Protein AF-A0A1Q6EZM8-F1 (afdb_monomer)

Foldseek 3Di:
DPDDDDLPHQLQPQPQHAQCNVVVLLVLLVCLQPADADKFWPAKDFDWDDGVPGIYTQKIWTWIDGVPHTDTDIGHNPDPDWDWDWADDPFFIKIFGNSNQTQWIWGQGPVGDIDIDGHHDPPGSCCVVVVQVVVCVVVVHPADPSCGPVSVVSSVVNSVNNVVHD

Mean predicted aligned error: 4.69 Å

Sequence (166 aa):
MADGESPSGYLLDPLQGGCLYDMGCYAVGWFEDLLAGACEVSSREVRWRDVSGGRVDWADEIHMSVDGIPIHMVCDGEATYESRLTIACERGSLEIERLHRPELAHVKYSDGRVLEIDAPFEVDDFYGEASHATQLIQAGKLESPIMCLAATQRCAHIIDAIRLKL

Secondary structure (DSSP, 8-state):
--S---TT-GGG-TTT-SHHHHTHHHHHHHHHHH--S-EEEEEEEEEEEEETTEEEEEEEEEEEEETTEEEEEEEETT--SPPEEEEEETTEEEEEESTTS--EEEEEETTS-EEEEE---SS-TTHHHHHHHHHHHHTT-SS-SSS-HHHHHHHHHHHHHHHH--

Solvent-accessible surface area (backbone atoms only — not comparable to full-atom values): 9640 Å² total; per-residue (Å²): 140,84,77,88,71,55,101,78,33,67,57,56,31,50,89,75,25,13,23,58,62,69,56,31,44,45,58,41,48,53,48,56,79,75,48,71,75,60,78,47,70,77,48,45,48,73,44,72,39,84,40,86,90,43,49,21,45,38,23,41,43,37,36,31,26,42,66,80,46,79,46,80,48,74,27,51,77,79,64,86,69,79,56,63,42,75,47,83,50,100,62,30,38,38,39,33,42,39,56,83,66,58,36,44,33,40,41,38,37,74,87,73,52,71,47,79,46,83,53,69,66,93,82,44,93,56,49,63,60,54,52,51,53,51,52,36,55,75,67,70,48,92,66,44,95,80,72,23,70,69,53,54,51,48,40,52,51,51,54,50,51,50,67,73,45,112

Structure (mmCIF, N/CA/C/O backbone):
data_AF-A0A1Q6EZM8-F1
#
_entry.id   AF-A0A1Q6EZM8-F1
#
loop_
_atom_site.group_PDB
_atom_site.id
_atom_site.type_symbol
_atom_site.label_atom_id
_atom_site.label_alt_id
_atom_site.label_comp_id
_atom_site.label_asym_id
_atom_site.label_entity_id
_atom_site.label_seq_id
_atom_site.pdbx_PDB_ins_code
_atom_site.Cartn_x
_atom_site.Cartn_y
_atom_site.Cartn_z
_atom_site.occupancy
_atom_site.B_iso_or_equiv
_atom_site.auth_seq_id
_atom_site.auth_comp_id
_atom_site.auth_asym_id
_atom_site.auth_atom_id
_atom_site.pdbx_PDB_model_num
ATOM 1 N N . MET A 1 1 ? 20.082 14.452 -3.347 1.00 53.31 1 MET A N 1
ATOM 2 C CA . MET A 1 1 ? 20.984 13.285 -3.253 1.00 53.31 1 MET A CA 1
ATOM 3 C C . MET A 1 1 ? 20.929 12.792 -1.823 1.00 53.31 1 MET A C 1
ATOM 5 O O . MET A 1 1 ? 21.557 13.406 -0.970 1.00 53.31 1 MET A O 1
ATOM 9 N N . ALA A 1 2 ? 20.136 11.755 -1.576 1.00 38.34 2 ALA A N 1
ATOM 10 C CA . ALA A 1 2 ? 20.262 10.919 -0.392 1.00 38.34 2 ALA A CA 1
ATOM 11 C C . ALA A 1 2 ? 20.590 9.505 -0.898 1.00 38.34 2 ALA A C 1
ATOM 13 O O . ALA A 1 2 ? 19.819 8.916 -1.644 1.00 38.34 2 ALA A O 1
ATOM 14 N N . ASP A 1 3 ? 21.813 9.091 -0.580 1.00 40.06 3 ASP A N 1
ATOM 15 C CA . ASP A 1 3 ? 22.318 7.729 -0.415 1.00 40.06 3 ASP A CA 1
ATOM 16 C C . ASP A 1 3 ? 22.305 6.739 -1.594 1.00 40.06 3 ASP A C 1
ATOM 18 O O . ASP A 1 3 ? 21.463 5.863 -1.729 1.00 40.06 3 ASP A O 1
ATOM 22 N N . GLY A 1 4 ? 23.400 6.774 -2.361 1.00 41.41 4 GLY A N 1
ATOM 23 C CA . GLY A 1 4 ? 24.166 5.549 -2.629 1.00 41.41 4 GLY A CA 1
ATOM 24 C C . GLY A 1 4 ? 23.609 4.525 -3.619 1.00 41.41 4 GLY A C 1
ATOM 25 O O . GLY A 1 4 ? 24.257 3.493 -3.801 1.00 41.41 4 GLY A O 1
ATOM 26 N N . GLU A 1 5 ? 22.481 4.767 -4.285 1.00 47.41 5 GLU A N 1
ATOM 27 C CA . GLU A 1 5 ? 22.025 3.832 -5.313 1.00 47.41 5 GLU A CA 1
ATOM 28 C C . GLU A 1 5 ? 22.999 3.786 -6.494 1.00 47.41 5 GLU A C 1
ATOM 30 O O . GLU A 1 5 ? 23.259 4.780 -7.180 1.00 47.41 5 GLU A O 1
ATOM 35 N N . SER A 1 6 ? 23.532 2.586 -6.743 1.00 54.31 6 SER A N 1
ATOM 36 C CA . SER A 1 6 ? 24.210 2.271 -7.996 1.00 54.31 6 SER A CA 1
ATOM 37 C C . SER A 1 6 ? 23.304 2.684 -9.165 1.00 54.31 6 SER A C 1
ATOM 39 O O . SER A 1 6 ? 22.100 2.437 -9.099 1.00 54.31 6 SER A O 1
ATOM 41 N N . PRO A 1 7 ? 23.840 3.208 -10.283 1.00 53.16 7 PRO A N 1
ATOM 42 C CA . PRO A 1 7 ? 23.075 3.455 -11.514 1.00 53.16 7 PRO A CA 1
ATOM 43 C C . PRO A 1 7 ? 22.396 2.200 -12.117 1.00 53.16 7 PRO A C 1
ATOM 45 O O . PRO A 1 7 ? 21.796 2.282 -13.184 1.00 53.16 7 PRO A O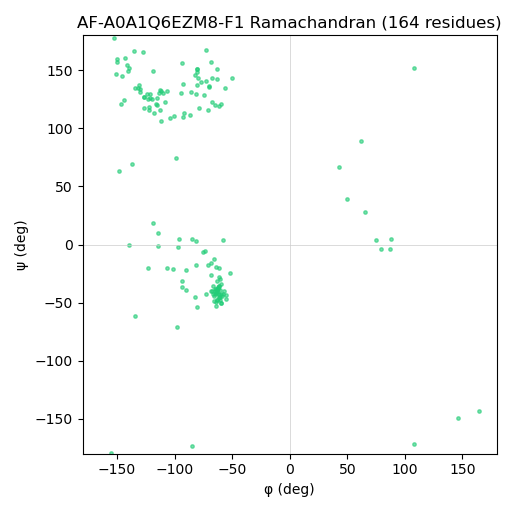 1
ATOM 48 N N . SER A 1 8 ? 22.491 1.050 -11.440 1.00 60.16 8 SER A N 1
ATOM 49 C CA . SER A 1 8 ? 21.843 -0.233 -11.717 1.00 60.16 8 SER A CA 1
ATOM 50 C C . SER A 1 8 ? 20.900 -0.712 -10.590 1.00 60.16 8 SER A C 1
ATOM 52 O O . SER A 1 8 ? 20.671 -1.915 -10.479 1.00 60.16 8 SER A O 1
ATOM 54 N N . GLY A 1 9 ? 20.457 0.168 -9.684 1.00 78.50 9 GLY A N 1
ATOM 55 C CA . GLY A 1 9 ? 19.521 -0.177 -8.605 1.00 78.50 9 GLY A CA 1
ATOM 56 C C . GLY A 1 9 ? 18.162 -0.631 -9.146 1.00 78.50 9 GLY A C 1
ATOM 57 O O . GLY A 1 9 ? 17.761 -0.210 -10.229 1.00 78.50 9 GLY A O 1
ATOM 58 N N . TYR A 1 10 ? 17.454 -1.490 -8.405 1.00 87.88 10 TYR A N 1
ATOM 59 C CA . TYR A 1 10 ? 16.164 -2.046 -8.840 1.00 87.88 10 TYR A CA 1
ATOM 60 C C . TYR A 1 10 ? 15.107 -0.953 -9.079 1.00 87.88 10 TYR A C 1
ATOM 62 O O . TYR A 1 10 ? 14.290 -1.094 -9.984 1.00 87.88 10 TYR A O 1
ATOM 70 N N . LEU A 1 11 ? 15.183 0.175 -8.358 1.00 90.00 11 LEU A N 1
ATOM 71 C CA . LEU A 1 11 ? 14.332 1.348 -8.587 1.00 90.00 11 LEU A CA 1
ATOM 72 C C . LEU A 1 11 ? 14.501 1.957 -9.982 1.00 90.00 11 LEU A C 1
ATOM 74 O O . LEU A 1 11 ? 13.568 2.563 -10.502 1.00 90.00 11 LEU A O 1
ATOM 78 N N . LEU A 1 12 ? 15.679 1.801 -10.590 1.00 91.69 12 LEU A N 1
ATOM 79 C CA . LEU A 1 12 ? 16.025 2.355 -11.900 1.00 91.69 12 LEU A CA 1
ATOM 80 C C . LEU A 1 12 ? 15.839 1.346 -13.041 1.00 91.69 12 LEU A C 1
ATOM 82 O O . LEU A 1 12 ? 16.192 1.651 -14.181 1.00 91.69 12 LEU A O 1
ATOM 86 N N . ASP A 1 13 ? 15.307 0.154 -12.759 1.00 92.00 13 ASP A N 1
ATOM 87 C CA . ASP A 1 13 ? 14.988 -0.835 -13.784 1.00 92.00 13 ASP A CA 1
ATOM 88 C C . ASP A 1 13 ? 13.769 -0.362 -14.605 1.00 92.00 13 ASP A C 1
ATOM 90 O O . ASP A 1 13 ? 12.669 -0.260 -14.060 1.00 92.00 13 ASP A O 1
ATOM 94 N N . PRO A 1 14 ? 13.901 -0.094 -15.917 1.00 91.00 14 PRO A N 1
ATOM 95 C CA . PRO A 1 14 ? 12.787 0.396 -16.731 1.00 91.00 14 PRO A CA 1
ATOM 96 C C . PRO A 1 14 ? 11.639 -0.616 -16.902 1.00 91.00 14 PRO A C 1
ATOM 98 O O . PRO A 1 14 ? 10.575 -0.238 -17.393 1.00 91.00 14 PRO A O 1
ATOM 101 N N . LEU A 1 15 ? 11.828 -1.892 -16.543 1.00 89.56 15 LEU A N 1
ATOM 102 C CA . LEU A 1 15 ? 10.787 -2.919 -16.633 1.00 89.56 15 LEU A CA 1
ATOM 103 C C . LEU A 1 15 ? 9.948 -3.031 -15.356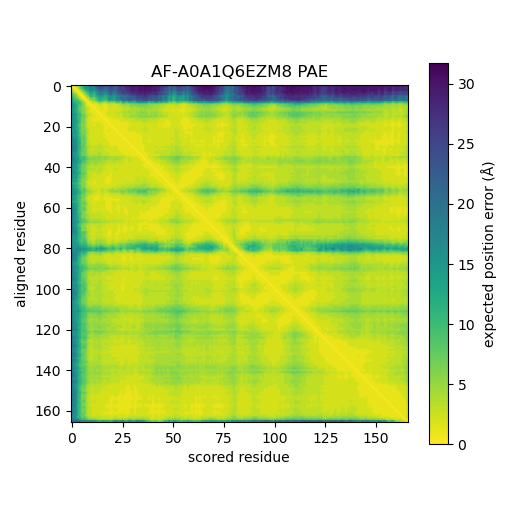 1.00 89.56 15 LEU A C 1
ATOM 105 O O . LEU A 1 15 ? 8.738 -3.229 -15.445 1.00 89.56 15 LEU A O 1
ATOM 109 N N . GLN A 1 16 ? 10.581 -2.920 -14.189 1.00 90.31 16 GLN A N 1
ATOM 110 C CA . GLN A 1 16 ? 9.985 -3.291 -12.895 1.00 90.31 16 GLN A CA 1
ATOM 111 C C . GLN A 1 16 ? 10.316 -2.325 -11.746 1.00 90.31 16 GLN A C 1
ATOM 113 O O . GLN A 1 16 ? 9.879 -2.548 -10.622 1.00 90.31 16 GLN A O 1
ATOM 118 N N . GLY A 1 17 ? 11.088 -1.272 -12.012 1.00 93.38 17 GLY A N 1
ATOM 119 C CA . GLY A 1 17 ? 11.388 -0.209 -11.060 1.00 93.38 17 GLY A CA 1
ATOM 120 C C . GLY A 1 17 ? 10.316 0.881 -11.032 1.00 93.38 17 GLY A C 1
ATOM 121 O O . GLY A 1 17 ? 9.283 0.786 -11.703 1.00 93.38 17 GLY A O 1
ATOM 122 N N . GLY A 1 18 ? 10.604 1.938 -10.277 1.00 95.06 18 GLY A N 1
ATOM 123 C CA . GLY A 1 18 ? 9.715 3.076 -10.060 1.00 95.06 18 GLY A CA 1
ATOM 124 C C . GLY A 1 18 ? 9.098 3.128 -8.661 1.00 95.06 18 GLY A C 1
ATOM 125 O O . GLY A 1 18 ? 8.923 2.109 -7.985 1.00 95.06 18 GLY A O 1
ATOM 126 N N . CYS A 1 19 ? 8.785 4.344 -8.220 1.00 94.88 19 CYS A N 1
ATOM 127 C CA . CYS A 1 19 ? 8.236 4.630 -6.897 1.00 94.88 19 CYS A CA 1
ATOM 128 C C . CYS A 1 19 ? 6.866 3.989 -6.668 1.00 94.88 19 CYS A C 1
ATOM 130 O O . CYS A 1 19 ? 6.561 3.611 -5.540 1.00 94.88 19 CYS A O 1
ATOM 132 N N . LEU A 1 20 ? 6.043 3.822 -7.700 1.00 96.00 20 LEU A N 1
ATOM 133 C CA . LEU A 1 20 ? 4.742 3.177 -7.576 1.00 96.00 20 LEU A CA 1
ATOM 134 C C . LEU A 1 20 ? 4.873 1.705 -7.171 1.00 96.00 20 LEU A C 1
ATOM 136 O O . LEU A 1 20 ? 4.113 1.240 -6.322 1.00 96.00 20 LEU A O 1
ATOM 140 N N . TYR A 1 21 ? 5.828 0.976 -7.753 1.00 95.38 21 TYR A N 1
ATOM 141 C CA . TYR A 1 21 ? 6.056 -0.420 -7.378 1.00 95.38 21 TYR A CA 1
ATOM 142 C C . TYR A 1 21 ? 6.710 -0.544 -6.004 1.00 95.38 21 TYR A C 1
ATOM 144 O O . TYR A 1 21 ? 6.288 -1.384 -5.215 1.00 95.38 21 TYR A O 1
ATOM 152 N N . ASP A 1 22 ? 7.699 0.295 -5.704 1.00 93.50 22 ASP A N 1
ATOM 153 C CA . ASP A 1 22 ? 8.458 0.183 -4.459 1.00 93.50 22 ASP A CA 1
ATOM 154 C C . ASP A 1 22 ? 7.737 0.794 -3.252 1.00 93.50 22 ASP A C 1
ATOM 156 O O . ASP A 1 22 ? 7.494 0.128 -2.251 1.00 93.50 22 ASP A O 1
ATOM 160 N N . MET A 1 23 ? 7.335 2.058 -3.355 1.00 93.81 23 MET A N 1
ATOM 161 C CA . MET A 1 23 ? 6.699 2.795 -2.262 1.00 93.81 23 MET A CA 1
ATOM 162 C C . MET A 1 23 ? 5.177 2.705 -2.330 1.00 93.81 23 MET A C 1
ATOM 164 O O . MET A 1 23 ? 4.494 2.655 -1.305 1.00 93.81 23 MET A O 1
ATOM 168 N N . GLY A 1 24 ? 4.622 2.713 -3.540 1.00 95.50 24 GLY A N 1
ATOM 169 C CA . GLY A 1 24 ? 3.181 2.736 -3.729 1.00 95.50 24 GLY A CA 1
ATOM 170 C C . GLY A 1 24 ? 2.487 1.443 -3.303 1.00 95.50 24 GLY A C 1
ATOM 171 O O . GLY A 1 24 ? 1.331 1.482 -2.874 1.00 95.50 24 GLY A O 1
ATOM 172 N N . CYS A 1 25 ? 3.199 0.313 -3.326 1.00 96.12 25 CYS A N 1
ATOM 173 C CA . CYS A 1 25 ? 2.660 -0.973 -2.894 1.00 96.12 25 CYS A CA 1
ATOM 174 C C . CYS A 1 25 ? 2.196 -0.967 -1.426 1.00 96.12 25 CYS A C 1
ATOM 176 O O . CYS A 1 25 ? 1.169 -1.574 -1.122 1.00 96.12 25 CYS A O 1
ATOM 178 N N . TYR A 1 26 ? 2.867 -0.220 -0.540 1.00 95.56 26 TYR A N 1
ATOM 179 C CA . TYR A 1 26 ? 2.471 -0.111 0.867 1.00 95.56 26 TYR A CA 1
ATOM 180 C C . TYR A 1 26 ? 1.107 0.568 1.025 1.00 95.56 26 TYR A C 1
ATOM 182 O O . TYR A 1 26 ? 0.272 0.108 1.797 1.00 95.56 26 TYR A O 1
ATOM 190 N N . ALA A 1 27 ? 0.848 1.640 0.268 1.00 96.12 27 ALA A N 1
ATOM 191 C CA . ALA A 1 27 ? -0.451 2.313 0.282 1.00 96.12 27 ALA A CA 1
ATOM 192 C C . ALA A 1 27 ? -1.551 1.423 -0.318 1.00 96.12 27 ALA A C 1
ATOM 194 O O . ALA A 1 27 ? -2.651 1.348 0.227 1.00 96.12 27 ALA A O 1
ATOM 195 N N . VAL A 1 28 ? -1.240 0.695 -1.394 1.00 97.25 28 VAL A N 1
ATOM 196 C CA . VAL A 1 28 ? -2.181 -0.252 -2.008 1.00 97.25 28 VAL A CA 1
ATOM 197 C C . VAL A 1 28 ? -2.562 -1.385 -1.053 1.00 97.25 28 VAL A C 1
ATOM 199 O O . VAL A 1 28 ? -3.734 -1.754 -1.029 1.00 97.25 28 VAL A O 1
ATOM 202 N N . GLY A 1 29 ? -1.631 -1.881 -0.231 1.00 96.62 29 GLY A N 1
ATOM 203 C CA . GLY A 1 29 ? -1.931 -2.863 0.818 1.00 96.62 29 GLY A CA 1
ATOM 204 C C . GLY A 1 29 ? -3.031 -2.387 1.773 1.00 96.62 29 GLY A C 1
ATOM 205 O O . GLY A 1 29 ? -3.986 -3.114 2.022 1.00 96.62 29 GLY A O 1
ATOM 206 N N . TRP A 1 30 ? -2.992 -1.119 2.195 1.00 97.00 30 TRP A N 1
ATOM 207 C CA . TRP A 1 30 ? -4.055 -0.536 3.023 1.00 97.00 30 TRP A CA 1
ATOM 208 C C . TRP A 1 30 ? -5.411 -0.473 2.322 1.00 97.00 30 TRP A C 1
ATOM 210 O O . TRP A 1 30 ? -6.444 -0.692 2.952 1.00 97.00 30 TRP A O 1
ATOM 220 N N . PHE A 1 31 ? -5.441 -0.153 1.027 1.00 94.81 31 PHE A N 1
ATOM 221 C CA . PHE A 1 31 ? -6.699 -0.155 0.272 1.00 94.81 31 PHE A CA 1
ATOM 222 C C . PHE A 1 31 ? -7.246 -1.571 0.148 1.00 94.81 31 PHE A C 1
ATOM 224 O O . PHE A 1 31 ? -8.462 -1.763 0.160 1.00 94.81 31 PHE A O 1
ATOM 231 N N . GLU A 1 32 ? -6.345 -2.546 0.019 1.00 95.94 32 GLU A N 1
ATOM 232 C CA . GLU A 1 32 ? -6.703 -3.947 -0.063 1.00 95.94 32 GLU A CA 1
ATOM 233 C C . GLU A 1 32 ? -7.365 -4.427 1.232 1.00 95.94 32 GLU A C 1
ATOM 235 O O . GLU A 1 32 ? -8.511 -4.879 1.181 1.00 95.94 32 GLU A O 1
ATOM 240 N N . ASP A 1 33 ? -6.702 -4.192 2.365 1.00 94.69 33 ASP A N 1
ATOM 241 C CA . ASP A 1 33 ? -7.152 -4.589 3.700 1.00 94.69 33 ASP A CA 1
ATOM 242 C C . ASP A 1 33 ? -8.452 -3.893 4.137 1.00 94.69 33 ASP A C 1
ATOM 244 O O . ASP A 1 33 ? -9.298 -4.489 4.810 1.00 94.69 33 ASP A O 1
ATOM 248 N N . LEU A 1 34 ? -8.621 -2.608 3.799 1.00 95.12 34 LEU A N 1
ATOM 249 C CA . LEU A 1 34 ? -9.719 -1.789 4.326 1.00 95.12 34 LEU A CA 1
ATOM 250 C C . LEU A 1 34 ? -10.960 -1.768 3.435 1.00 95.12 34 LEU A C 1
ATOM 252 O O . LEU A 1 34 ? -12.071 -1.593 3.941 1.00 95.12 34 LEU A O 1
ATOM 256 N N . LEU A 1 35 ? -10.789 -1.872 2.117 1.00 96.00 35 LEU A N 1
ATOM 257 C CA . LEU A 1 35 ? -11.849 -1.591 1.154 1.00 96.00 35 LEU A CA 1
ATOM 258 C C . LEU A 1 35 ? -12.093 -2.804 0.267 1.00 96.00 35 LEU A C 1
ATOM 260 O O . LEU A 1 35 ? -11.196 -3.278 -0.426 1.00 96.00 35 LEU A O 1
ATOM 264 N N . ALA A 1 36 ? -13.340 -3.262 0.209 1.00 93.12 36 ALA A N 1
ATOM 265 C CA . ALA A 1 36 ? -13.776 -4.275 -0.745 1.00 93.12 36 ALA A CA 1
ATOM 266 C C . ALA A 1 36 ? -14.356 -3.619 -2.008 1.00 93.12 36 ALA A C 1
ATOM 268 O O . ALA A 1 36 ? -14.853 -2.500 -1.964 1.00 93.12 36 ALA A O 1
ATOM 269 N N . GLY A 1 37 ? -14.335 -4.339 -3.131 1.00 94.38 37 GLY A N 1
ATOM 270 C CA . GLY A 1 37 ? -15.002 -3.912 -4.363 1.00 94.38 37 GLY A CA 1
ATOM 271 C C . GLY A 1 37 ? -14.061 -3.457 -5.477 1.00 94.38 37 GLY A C 1
ATOM 272 O O . GLY A 1 37 ? -12.843 -3.670 -5.431 1.00 94.38 37 GLY A O 1
ATOM 273 N N . ALA A 1 38 ? -14.672 -2.903 -6.526 1.00 93.50 38 ALA A N 1
ATOM 274 C CA . ALA A 1 38 ? -13.998 -2.549 -7.769 1.00 93.50 38 ALA A CA 1
ATOM 275 C C . ALA A 1 38 ? -13.189 -1.256 -7.625 1.00 93.50 38 ALA A C 1
ATOM 277 O O . ALA A 1 38 ? -13.643 -0.295 -7.009 1.00 93.50 38 ALA A O 1
ATOM 278 N N . CYS A 1 39 ? -12.006 -1.252 -8.232 1.00 96.06 39 CYS A N 1
ATOM 279 C CA . CYS A 1 39 ? -11.094 -0.119 -8.284 1.00 96.06 39 CYS A CA 1
ATOM 280 C C . CYS A 1 39 ? -11.314 0.677 -9.578 1.00 96.06 39 CYS A C 1
ATOM 282 O O . CYS A 1 39 ? -11.288 0.104 -10.669 1.00 96.06 39 CYS A O 1
ATOM 284 N N . GLU A 1 40 ? -11.462 1.995 -9.464 1.00 97.25 40 GLU A N 1
ATOM 285 C CA . GLU A 1 40 ? -11.535 2.922 -10.594 1.00 97.25 40 GLU A CA 1
ATOM 286 C C . GLU A 1 40 ? -10.505 4.042 -10.426 1.00 97.25 40 GLU A C 1
ATOM 288 O O . GLU A 1 40 ? -10.591 4.838 -9.494 1.00 97.25 40 GLU A O 1
ATOM 293 N N . VAL A 1 41 ? -9.544 4.130 -11.349 1.00 98.12 41 VAL A N 1
ATOM 294 C CA . VAL A 1 41 ? -8.524 5.190 -11.356 1.00 98.12 41 VAL A CA 1
ATOM 295 C C . VAL A 1 41 ? -9.016 6.357 -12.207 1.00 98.12 41 VAL A C 1
ATOM 297 O O . VAL A 1 41 ? -9.170 6.236 -13.431 1.00 98.12 41 VAL A O 1
ATOM 300 N N . SER A 1 42 ? -9.273 7.499 -11.570 1.00 97.75 42 SER A N 1
ATOM 301 C CA . SER A 1 42 ? -9.806 8.686 -12.239 1.00 97.75 42 SER A CA 1
ATOM 302 C C . SER A 1 42 ? -8.696 9.480 -12.923 1.00 97.75 42 SER A C 1
ATOM 304 O O . SER A 1 42 ? -8.836 9.802 -14.106 1.00 97.75 42 SER A O 1
ATOM 306 N N . SER A 1 43 ? -7.567 9.698 -12.246 1.00 98.06 43 SER A N 1
ATOM 307 C CA . SER A 1 43 ? -6.383 10.352 -12.809 1.00 98.06 43 SER A CA 1
ATOM 308 C C . SER A 1 43 ? -5.085 9.854 -12.179 1.00 98.06 43 SER A C 1
ATOM 310 O O . SER A 1 43 ? -5.065 9.344 -11.058 1.00 98.06 43 SER A O 1
ATOM 312 N N . ARG A 1 44 ? -3.996 10.023 -12.928 1.00 97.62 44 ARG A N 1
ATOM 313 C CA . ARG A 1 44 ? -2.630 9.783 -12.480 1.00 97.62 44 ARG A CA 1
ATOM 314 C C . ARG A 1 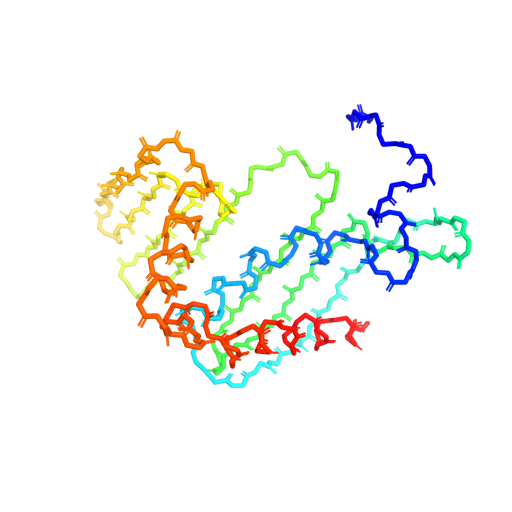44 ? -1.718 10.816 -13.127 1.00 97.62 44 ARG A C 1
ATOM 316 O O . ARG A 1 44 ? -1.685 10.913 -14.348 1.00 97.62 44 ARG A O 1
ATOM 323 N N . GLU A 1 45 ? -0.979 11.560 -12.322 1.00 97.81 45 GLU A N 1
ATOM 324 C CA . GLU A 1 45 ? 0.085 12.449 -12.783 1.00 97.81 45 GLU A CA 1
ATOM 325 C C . GLU A 1 45 ? 1.432 11.826 -12.435 1.00 97.81 45 GLU A C 1
ATOM 327 O O . GLU A 1 45 ? 1.622 11.360 -11.316 1.00 97.81 45 GLU A O 1
ATOM 332 N N . VAL A 1 46 ? 2.360 11.790 -13.397 1.00 97.19 46 VAL A N 1
ATOM 333 C CA . VAL A 1 46 ? 3.635 11.075 -13.241 1.00 97.19 46 VAL A CA 1
ATOM 334 C C . VAL A 1 46 ? 4.809 11.989 -13.543 1.00 97.19 46 VAL A C 1
ATOM 336 O O . VAL A 1 46 ? 4.915 12.546 -14.642 1.00 97.19 46 VAL A O 1
ATOM 339 N N . ARG A 1 47 ? 5.757 12.066 -12.608 1.00 95.88 47 ARG A N 1
ATOM 340 C CA . ARG A 1 47 ? 7.093 12.600 -12.864 1.00 95.88 47 ARG A CA 1
ATOM 341 C C . ARG A 1 47 ? 8.022 11.455 -13.230 1.00 95.88 47 ARG A C 1
ATOM 343 O O . ARG A 1 47 ? 8.402 10.646 -12.390 1.00 95.88 47 ARG A O 1
ATOM 350 N N . TRP A 1 48 ? 8.410 11.411 -14.496 1.00 95.25 48 TRP A N 1
ATOM 351 C CA . TRP A 1 48 ? 9.326 10.401 -15.011 1.00 95.25 48 TRP A CA 1
ATOM 352 C C . TRP A 1 48 ? 10.784 10.761 -14.726 1.00 95.25 48 TRP A C 1
ATOM 354 O O . TRP A 1 48 ? 11.168 11.930 -14.797 1.00 95.25 48 TRP A O 1
ATOM 364 N N . ARG A 1 49 ? 11.606 9.740 -14.485 1.00 93.69 49 ARG A N 1
ATOM 365 C CA . ARG A 1 49 ? 13.067 9.827 -14.490 1.00 93.69 49 ARG A CA 1
ATOM 366 C C . ARG A 1 49 ? 13.620 8.978 -15.628 1.00 93.69 49 ARG A C 1
ATOM 368 O O . ARG A 1 49 ? 13.322 7.787 -15.719 1.00 93.69 49 ARG A O 1
ATOM 375 N N . ASP A 1 50 ? 14.436 9.591 -16.480 1.00 94.19 50 ASP A N 1
ATOM 376 C CA . ASP A 1 50 ? 15.129 8.883 -17.555 1.00 94.19 50 ASP A CA 1
ATOM 377 C C . ASP A 1 50 ? 16.218 7.967 -16.980 1.00 94.19 50 ASP A C 1
ATOM 379 O O . ASP A 1 50 ? 16.998 8.360 -16.106 1.00 94.19 50 ASP A O 1
ATOM 383 N N . VAL A 1 51 ? 16.278 6.741 -17.496 1.00 92.06 51 VAL A N 1
ATOM 384 C CA . VAL A 1 51 ? 17.251 5.711 -17.114 1.00 92.06 51 VAL A CA 1
ATOM 385 C C . VAL A 1 51 ? 17.801 5.026 -18.364 1.00 92.06 51 VAL A C 1
ATOM 387 O O . VAL A 1 51 ? 17.276 5.170 -19.471 1.00 92.06 51 VAL A O 1
ATOM 390 N N . SER A 1 52 ? 18.883 4.260 -18.220 1.00 88.69 52 SER A N 1
ATOM 391 C CA . SER A 1 52 ? 19.394 3.468 -19.341 1.00 88.69 52 SER A CA 1
ATOM 392 C C . SER A 1 52 ? 18.334 2.457 -19.791 1.00 88.69 52 SER A C 1
ATOM 394 O O . SER A 1 52 ? 17.930 1.596 -19.017 1.00 88.69 52 SER A O 1
ATOM 396 N N . GLY A 1 53 ? 17.888 2.554 -21.045 1.00 89.38 53 GLY A N 1
ATOM 397 C CA . GLY A 1 53 ? 16.895 1.640 -21.615 1.00 89.38 53 GLY A CA 1
ATOM 398 C C . GLY A 1 53 ? 15.429 2.033 -21.402 1.00 89.38 53 GLY A C 1
ATOM 399 O O . GLY A 1 53 ? 14.560 1.279 -21.831 1.00 89.38 53 GLY A O 1
ATOM 400 N N . GLY A 1 54 ? 15.126 3.195 -20.808 1.00 93.50 54 GLY A N 1
ATOM 401 C CA . GLY A 1 54 ? 13.744 3.661 -20.685 1.00 93.50 54 GLY A CA 1
ATOM 402 C C . GLY A 1 54 ? 13.545 4.791 -19.679 1.00 93.50 54 GLY A C 1
ATOM 403 O O . GLY A 1 54 ? 14.377 5.684 -19.542 1.00 93.50 54 GLY A O 1
ATOM 404 N N . ARG A 1 55 ? 12.409 4.743 -18.985 1.00 94.50 55 ARG A N 1
ATOM 405 C CA . ARG A 1 55 ? 12.036 5.674 -17.919 1.00 94.50 55 ARG A CA 1
ATOM 406 C C . ARG A 1 55 ? 11.341 4.913 -16.799 1.00 94.50 55 ARG A C 1
ATOM 408 O O . ARG A 1 55 ? 10.644 3.939 -17.077 1.00 94.50 55 ARG A O 1
ATOM 415 N N . VAL A 1 56 ? 11.490 5.399 -15.579 1.00 95.25 56 VAL A N 1
ATOM 416 C CA . VAL A 1 56 ? 10.764 4.920 -14.398 1.00 95.25 56 VAL A CA 1
ATOM 417 C C . VAL A 1 56 ? 9.941 6.060 -13.818 1.00 95.25 56 VAL A C 1
ATOM 419 O O . VAL A 1 56 ? 10.305 7.233 -13.963 1.00 95.25 56 VAL A O 1
ATOM 422 N N . ASP A 1 57 ? 8.809 5.741 -13.206 1.00 95.56 57 ASP A N 1
ATOM 423 C CA . ASP A 1 57 ? 8.064 6.699 -12.401 1.00 95.56 57 ASP A CA 1
ATOM 424 C C . ASP A 1 57 ? 8.874 7.054 -11.145 1.00 95.56 57 ASP A C 1
ATOM 426 O O . ASP A 1 57 ? 9.313 6.191 -10.392 1.00 95.56 57 ASP A O 1
ATOM 430 N N . TRP A 1 58 ? 9.153 8.342 -10.966 1.00 95.44 58 TRP A N 1
ATOM 431 C CA . TRP A 1 58 ? 9.898 8.872 -9.819 1.00 95.44 58 TRP A CA 1
ATOM 432 C C . TRP A 1 58 ? 8.989 9.602 -8.832 1.00 95.44 58 TRP A C 1
ATOM 434 O O . TRP A 1 58 ? 9.348 9.818 -7.677 1.00 95.44 58 TRP A O 1
ATOM 444 N N . ALA A 1 59 ? 7.820 10.023 -9.306 1.00 95.62 59 ALA A N 1
ATOM 445 C CA . ALA A 1 59 ? 6.699 10.381 -8.463 1.00 95.62 59 ALA A CA 1
ATOM 446 C C . ALA A 1 59 ? 5.386 10.120 -9.195 1.00 95.62 59 ALA A C 1
ATOM 448 O O . ALA A 1 59 ? 5.302 10.342 -10.406 1.00 95.62 59 ALA A O 1
ATOM 449 N N . ASP A 1 60 ? 4.370 9.740 -8.435 1.00 96.81 60 ASP A N 1
ATOM 450 C CA . ASP A 1 60 ? 3.000 9.580 -8.886 1.00 96.81 60 ASP A CA 1
ATOM 451 C C . ASP A 1 60 ? 2.055 10.274 -7.916 1.00 96.81 60 ASP A C 1
ATOM 453 O O . ASP A 1 60 ? 2.148 10.084 -6.703 1.00 96.81 60 ASP A O 1
ATOM 457 N N . GLU A 1 61 ? 1.107 11.022 -8.467 1.00 97.50 61 GLU A N 1
ATOM 458 C CA . GLU A 1 61 ? -0.071 11.509 -7.762 1.00 97.50 61 GLU A CA 1
ATOM 459 C C . GLU A 1 61 ? -1.310 10.875 -8.395 1.00 97.50 61 GLU A C 1
ATOM 461 O O . GLU A 1 61 ? -1.559 11.013 -9.594 1.00 97.50 61 GLU A O 1
ATOM 466 N N . ILE A 1 62 ? -2.065 10.126 -7.596 1.00 98.25 62 ILE A N 1
ATOM 467 C CA . ILE A 1 62 ? -3.162 9.276 -8.049 1.00 98.25 62 ILE A CA 1
ATOM 468 C C . ILE A 1 62 ? -4.455 9.700 -7.364 1.00 98.25 62 ILE A C 1
ATOM 470 O O . ILE A 1 62 ? -4.535 9.760 -6.135 1.00 98.25 62 ILE A O 1
ATOM 474 N N . HIS A 1 63 ? -5.496 9.899 -8.169 1.00 98.38 63 HIS A N 1
ATOM 475 C CA . HIS A 1 63 ? -6.873 9.937 -7.697 1.00 98.38 63 HIS A CA 1
ATOM 476 C C . HIS A 1 63 ? -7.608 8.701 -8.196 1.00 98.38 63 HIS A C 1
ATOM 478 O O . HIS A 1 63 ? -7.575 8.350 -9.380 1.00 98.38 63 HIS A O 1
ATOM 484 N N . MET A 1 64 ? -8.282 8.023 -7.279 1.00 97.94 64 MET A N 1
ATOM 485 C CA . MET A 1 64 ? -9.022 6.809 -7.580 1.00 97.94 64 MET A CA 1
ATOM 486 C C . MET A 1 64 ? -10.175 6.622 -6.600 1.00 97.94 64 MET A C 1
ATOM 488 O O . MET A 1 64 ? -10.374 7.418 -5.682 1.00 97.94 64 MET A O 1
ATOM 492 N N . SER A 1 65 ? -10.952 5.569 -6.799 1.00 98.00 65 SER A N 1
ATOM 493 C CA . SER A 1 65 ? -11.926 5.115 -5.821 1.00 98.00 65 SER A CA 1
ATOM 494 C C . SER A 1 65 ? -11.981 3.597 -5.760 1.00 98.00 65 SER A C 1
ATOM 496 O O . SER A 1 65 ? -11.660 2.914 -6.736 1.00 98.00 65 SER A O 1
ATOM 498 N N . VAL A 1 66 ? -12.399 3.077 -4.610 1.00 97.25 66 VAL A N 1
ATOM 499 C CA . VAL A 1 66 ? -12.776 1.672 -4.444 1.00 97.25 66 VAL A CA 1
ATOM 500 C C . VAL A 1 66 ? -14.210 1.641 -3.943 1.00 97.25 66 VAL A C 1
ATOM 502 O O . VAL A 1 66 ? -14.502 2.215 -2.899 1.00 97.25 66 VAL A O 1
ATOM 505 N N . ASP A 1 67 ? -15.108 1.040 -4.723 1.00 95.56 67 ASP A N 1
ATOM 506 C CA . ASP A 1 67 ? -16.556 1.015 -4.444 1.00 95.56 67 ASP A CA 1
ATOM 507 C C . ASP A 1 67 ? -17.143 2.410 -4.124 1.00 95.56 67 ASP A C 1
ATOM 509 O O . ASP A 1 67 ? -17.954 2.601 -3.220 1.00 95.56 67 ASP A O 1
ATOM 513 N N . GLY A 1 68 ? -16.675 3.430 -4.852 1.00 95.75 68 GLY A N 1
ATOM 514 C CA . GLY A 1 68 ? -17.096 4.823 -4.679 1.00 95.75 68 GLY A CA 1
ATOM 515 C C . GLY A 1 68 ? -16.445 5.569 -3.508 1.00 95.75 68 GLY A C 1
ATOM 516 O O . GLY A 1 68 ? -16.663 6.774 -3.379 1.00 95.75 68 GLY A O 1
ATOM 517 N N . ILE A 1 69 ? -15.618 4.913 -2.688 1.00 97.50 69 ILE A N 1
ATOM 518 C CA . ILE A 1 69 ? -14.845 5.573 -1.628 1.00 97.50 69 ILE A CA 1
ATOM 519 C C . ILE A 1 69 ? -13.629 6.256 -2.267 1.00 97.50 69 ILE A C 1
ATOM 521 O O . ILE A 1 69 ? -12.801 5.561 -2.862 1.00 97.50 69 ILE A O 1
ATOM 525 N N . PRO A 1 70 ? -13.512 7.595 -2.190 1.00 98.12 70 PRO A N 1
ATOM 526 C CA . PRO A 1 70 ? -12.439 8.328 -2.846 1.00 98.12 70 PRO A CA 1
ATOM 527 C C . PRO A 1 70 ? -11.101 8.114 -2.138 1.00 98.12 70 PRO A C 1
ATOM 529 O O . PRO A 1 70 ? -11.016 8.128 -0.911 1.00 98.12 70 PRO A O 1
ATOM 532 N N . ILE A 1 71 ? -10.047 7.978 -2.935 1.00 98.31 71 ILE A N 1
ATOM 533 C CA . ILE A 1 71 ? -8.669 7.785 -2.492 1.00 98.31 71 ILE A CA 1
ATOM 534 C C . ILE A 1 71 ? -7.786 8.794 -3.226 1.00 98.31 71 ILE A C 1
ATOM 536 O O . ILE A 1 71 ? -7.879 8.957 -4.447 1.00 98.31 71 ILE A O 1
ATOM 540 N N . HIS A 1 72 ? -6.914 9.450 -2.465 1.00 97.94 72 HIS A N 1
ATOM 541 C CA . HIS A 1 72 ? -5.803 10.249 -2.971 1.00 97.94 72 HIS A CA 1
ATOM 542 C C . HIS A 1 72 ? -4.508 9.643 -2.444 1.00 97.94 72 HIS A C 1
ATOM 544 O O . HIS A 1 72 ? -4.361 9.437 -1.240 1.00 97.94 72 HIS A O 1
ATOM 550 N N . MET A 1 73 ? -3.600 9.320 -3.355 1.00 96.25 73 MET A N 1
ATOM 551 C CA . MET A 1 73 ? -2.334 8.673 -3.048 1.00 96.25 73 MET A CA 1
ATOM 552 C C . MET A 1 73 ? -1.207 9.422 -3.742 1.00 96.25 73 MET A C 1
ATOM 554 O O . MET A 1 73 ? -1.322 9.769 -4.914 1.00 96.25 73 MET A O 1
ATOM 558 N N . VAL A 1 74 ? -0.105 9.617 -3.025 1.00 95.75 74 VAL A N 1
ATOM 559 C CA . VAL A 1 74 ? 1.133 10.151 -3.586 1.00 95.75 74 VAL A CA 1
ATOM 560 C C . VAL A 1 74 ? 2.279 9.235 -3.179 1.00 95.75 74 VAL A C 1
ATOM 562 O O . VAL A 1 74 ? 2.414 8.891 -2.004 1.00 95.75 74 VAL A O 1
ATOM 565 N N . CYS A 1 75 ? 3.108 8.845 -4.140 1.00 94.25 75 CYS A N 1
ATOM 566 C CA . CYS A 1 75 ? 4.411 8.238 -3.886 1.00 94.25 75 CYS A CA 1
ATOM 567 C C . CYS A 1 75 ? 5.467 9.028 -4.651 1.00 94.25 75 CYS A C 1
ATOM 569 O O . CYS A 1 75 ? 5.319 9.249 -5.845 1.00 94.25 75 CYS A O 1
ATOM 571 N N . ASP A 1 76 ? 6.513 9.487 -3.971 1.00 93.12 76 ASP A N 1
ATOM 572 C CA . ASP A 1 76 ? 7.517 10.380 -4.550 1.00 93.12 76 ASP A CA 1
ATOM 573 C C . ASP A 1 76 ? 8.891 10.077 -3.935 1.00 93.12 76 ASP A C 1
ATOM 575 O O . ASP A 1 76 ? 9.071 10.185 -2.722 1.00 93.12 76 ASP A O 1
ATOM 579 N N . GLY A 1 77 ? 9.861 9.710 -4.779 1.00 86.88 77 GLY A N 1
ATOM 580 C CA . GLY A 1 77 ? 11.224 9.347 -4.375 1.00 86.88 77 GLY A CA 1
ATOM 581 C C . GLY A 1 77 ? 12.116 10.520 -3.942 1.00 86.88 77 GLY A C 1
ATOM 582 O O . GLY A 1 77 ? 13.244 10.309 -3.502 1.00 86.88 77 GLY A O 1
ATOM 583 N N . GLU A 1 78 ? 11.647 11.762 -4.067 1.00 87.25 78 GLU A N 1
ATOM 584 C CA . GLU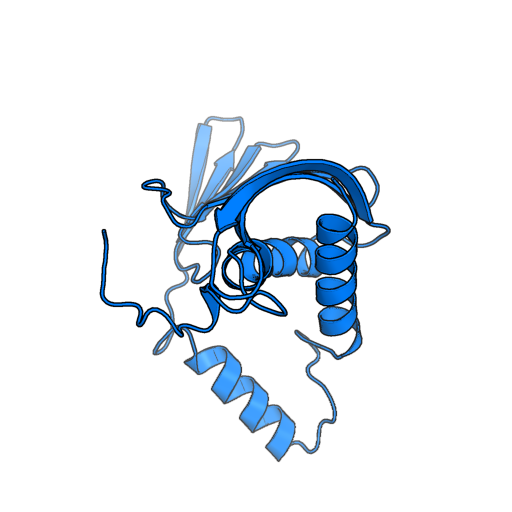 A 1 78 ? 12.310 12.988 -3.595 1.00 87.25 78 GLU A CA 1
ATOM 585 C C . GLU A 1 78 ? 11.543 13.694 -2.471 1.00 87.25 78 GLU A C 1
ATOM 587 O O . GLU A 1 78 ? 12.003 14.723 -1.962 1.00 87.25 78 GLU A O 1
ATOM 592 N N . ALA A 1 79 ? 10.388 13.160 -2.075 1.00 83.44 79 ALA A N 1
ATOM 593 C CA . ALA A 1 79 ? 9.581 13.731 -1.016 1.00 83.44 79 ALA A CA 1
ATOM 594 C C . ALA A 1 79 ? 10.364 13.880 0.291 1.00 83.44 79 ALA A C 1
ATOM 596 O O . ALA A 1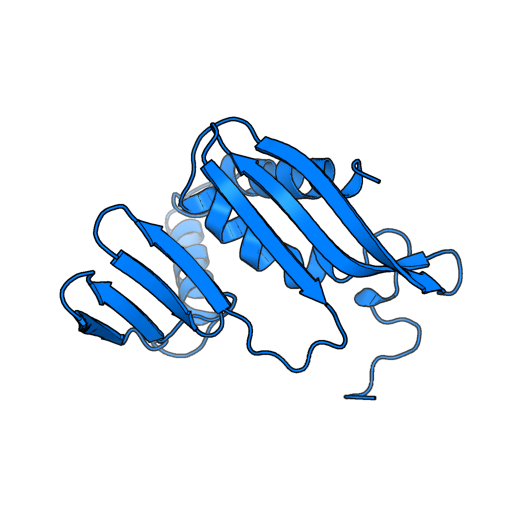 79 ? 11.023 12.962 0.773 1.00 83.44 79 ALA A O 1
ATOM 597 N N . THR A 1 80 ? 10.221 15.049 0.909 1.00 80.38 80 THR A N 1
ATOM 598 C CA . THR A 1 80 ? 10.709 15.321 2.266 1.00 80.38 80 THR A CA 1
ATOM 599 C C . THR A 1 80 ? 9.614 15.172 3.320 1.00 80.38 80 THR A C 1
ATOM 601 O O . THR A 1 80 ? 9.880 15.366 4.506 1.00 80.38 80 THR A O 1
ATOM 604 N N . TYR A 1 81 ? 8.378 14.874 2.903 1.00 74.00 81 TYR A N 1
ATOM 605 C CA . TYR A 1 81 ? 7.255 14.672 3.808 1.00 74.00 81 TYR A CA 1
ATOM 606 C C . TYR A 1 81 ? 7.274 13.265 4.409 1.00 74.00 81 TYR A C 1
ATOM 608 O O . TYR A 1 81 ? 7.744 12.303 3.803 1.00 74.00 81 TYR A O 1
ATOM 616 N N . GLU A 1 82 ? 6.732 13.145 5.617 1.00 83.25 82 GLU A N 1
ATOM 617 C CA . GLU A 1 82 ? 6.580 11.854 6.278 1.00 83.25 82 GLU A CA 1
ATOM 618 C C . GLU A 1 82 ? 5.513 11.009 5.580 1.00 83.25 82 GLU A C 1
ATOM 620 O O . GLU A 1 82 ? 4.423 11.485 5.261 1.00 83.25 82 GLU A O 1
ATOM 625 N N . SER A 1 83 ? 5.815 9.725 5.394 1.00 91.62 83 SER A N 1
ATOM 626 C CA . SER A 1 83 ? 4.843 8.730 4.949 1.00 91.62 83 SER A CA 1
ATOM 627 C C . SER A 1 83 ? 3.686 8.656 5.955 1.00 91.62 83 SER A C 1
ATOM 629 O O . SER A 1 83 ? 3.912 8.384 7.135 1.00 91.62 83 SER A O 1
ATOM 631 N N . ARG A 1 84 ? 2.452 8.914 5.511 1.00 95.50 84 ARG A N 1
ATOM 632 C CA . ARG A 1 84 ? 1.259 8.979 6.369 1.00 95.50 84 ARG A CA 1
ATOM 633 C C . ARG A 1 84 ? 0.024 8.467 5.637 1.00 95.50 84 ARG A C 1
ATOM 635 O O . ARG A 1 84 ? -0.131 8.719 4.447 1.00 95.50 84 ARG A O 1
ATOM 642 N N . LEU A 1 85 ? -0.865 7.803 6.370 1.00 97.44 85 LEU A N 1
ATOM 643 C CA . LEU A 1 85 ? -2.209 7.462 5.910 1.00 97.44 85 LEU A CA 1
ATOM 644 C C . LEU A 1 85 ? -3.236 8.246 6.731 1.00 97.44 85 LEU A C 1
ATOM 646 O O . LEU A 1 85 ? -3.163 8.283 7.959 1.00 97.44 85 LEU A O 1
ATOM 650 N N . THR A 1 86 ? -4.202 8.864 6.057 1.00 97.69 86 THR A N 1
ATOM 651 C CA . THR A 1 86 ? -5.344 9.518 6.700 1.00 97.69 86 THR A CA 1
ATOM 652 C C . THR A 1 86 ? -6.635 8.889 6.205 1.00 97.69 86 THR A C 1
ATOM 654 O O . THR A 1 86 ? -6.888 8.843 5.006 1.00 97.69 86 THR A O 1
ATOM 657 N N . ILE A 1 87 ? -7.469 8.442 7.139 1.00 97.75 87 ILE A N 1
ATOM 658 C CA . ILE A 1 87 ? -8.787 7.873 6.862 1.00 97.75 87 ILE A CA 1
ATOM 659 C C . ILE A 1 87 ? -9.821 8.843 7.423 1.00 97.75 87 ILE A C 1
ATOM 661 O O . ILE A 1 87 ? -9.860 9.093 8.629 1.00 97.75 87 ILE A O 1
ATOM 665 N N . ALA A 1 88 ? -10.636 9.420 6.545 1.00 97.50 88 ALA A N 1
ATOM 666 C CA . ALA A 1 88 ? -11.743 10.280 6.938 1.00 97.50 88 ALA A CA 1
ATOM 667 C C . ALA A 1 88 ? -12.988 9.432 7.227 1.00 97.50 88 ALA A C 1
ATOM 669 O O . ALA A 1 88 ? -13.377 8.597 6.414 1.00 97.50 88 ALA A O 1
ATOM 670 N N . CYS A 1 89 ? -13.627 9.682 8.367 1.00 96.00 89 CYS A N 1
ATOM 671 C CA . CYS A 1 89 ? -14.831 8.988 8.817 1.00 96.00 89 CYS A CA 1
ATOM 672 C C . CYS A 1 89 ? -15.917 10.013 9.181 1.00 96.00 89 CYS A C 1
ATOM 674 O O . CYS A 1 89 ? -15.637 11.189 9.413 1.00 96.00 89 CYS A O 1
ATOM 676 N N . GLU A 1 90 ? -17.172 9.590 9.338 1.00 96.44 90 GLU A N 1
ATOM 677 C CA . GLU A 1 90 ? -18.284 10.515 9.622 1.00 96.44 90 GLU A CA 1
ATOM 678 C C . GLU A 1 90 ? -18.150 11.237 10.974 1.00 96.44 90 GLU A C 1
ATOM 680 O O . GLU A 1 90 ? -18.792 12.259 11.212 1.00 96.44 90 GLU A O 1
ATOM 685 N N . ARG A 1 91 ? -17.333 10.696 11.885 1.00 96.69 91 ARG A N 1
ATOM 686 C CA . ARG A 1 91 ? -17.158 11.187 13.263 1.00 96.69 91 ARG A CA 1
ATOM 687 C C . ARG A 1 91 ? -15.763 11.741 13.548 1.00 96.69 91 ARG A C 1
ATOM 689 O O . ARG A 1 91 ? -15.446 11.990 14.714 1.00 96.69 91 ARG A O 1
ATOM 696 N N . GLY A 1 92 ? -14.935 11.917 12.521 1.00 97.88 92 GLY A N 1
ATOM 697 C CA . GLY A 1 92 ? -13.554 12.352 12.686 1.00 97.88 92 GLY A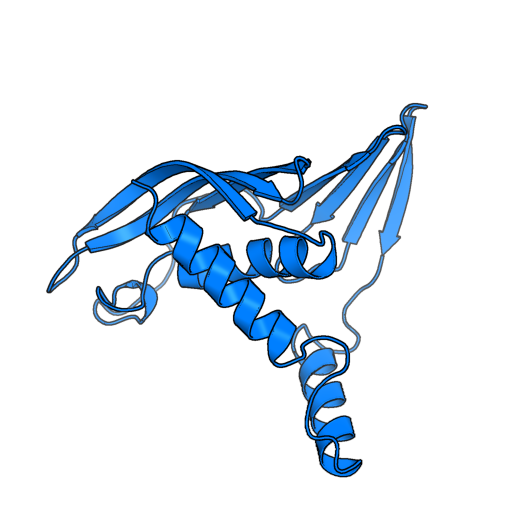 CA 1
ATOM 698 C C . GLY A 1 92 ? -12.610 11.745 11.657 1.00 97.88 92 GLY A C 1
ATOM 699 O O . GLY A 1 92 ? -13.007 11.452 10.534 1.00 97.88 92 GLY A O 1
ATOM 700 N N . SER A 1 93 ? -11.361 11.536 12.046 1.00 98.31 93 SER A N 1
ATOM 701 C CA . SER A 1 93 ? -10.354 10.902 11.200 1.00 98.31 93 SER A CA 1
ATOM 702 C C . SER A 1 93 ? -9.426 9.997 11.998 1.00 98.31 93 SER A C 1
ATOM 704 O O . SER A 1 93 ? -9.308 10.107 13.219 1.00 98.31 93 SER A O 1
ATOM 706 N N . LEU A 1 94 ? -8.762 9.096 11.286 1.00 97.94 94 LEU A N 1
ATOM 707 C CA . LEU A 1 94 ? -7.625 8.333 11.774 1.00 97.94 94 LEU A CA 1
ATOM 708 C C . LEU A 1 94 ? -6.387 8.760 10.987 1.00 97.94 94 LEU A C 1
ATOM 710 O O . LEU A 1 94 ? -6.423 8.805 9.760 1.00 97.94 94 LEU A O 1
ATOM 714 N N . GLU A 1 95 ? -5.304 9.074 11.686 1.00 97.88 95 GLU A N 1
ATOM 715 C CA . GLU A 1 95 ? -3.995 9.342 11.092 1.00 97.88 95 GLU A CA 1
ATOM 716 C C . GLU A 1 95 ? -3.001 8.283 11.550 1.00 97.88 95 GLU A C 1
ATOM 718 O O . GLU A 1 95 ? -2.775 8.136 12.746 1.00 97.88 95 GLU A O 1
ATOM 723 N N . ILE A 1 96 ? -2.416 7.557 10.604 1.00 97.94 96 ILE A N 1
ATOM 724 C CA . ILE A 1 96 ? -1.416 6.516 10.845 1.00 97.94 96 ILE A CA 1
ATOM 725 C C . ILE A 1 96 ? -0.066 7.048 10.376 1.00 97.94 96 ILE A C 1
ATOM 727 O O . ILE A 1 96 ? 0.091 7.446 9.216 1.00 97.94 96 ILE A O 1
ATOM 731 N N . GLU A 1 97 ? 0.904 7.073 11.283 1.00 96.12 97 GLU A N 1
ATOM 732 C CA . GLU A 1 97 ? 2.267 7.500 10.984 1.00 96.12 97 GLU A CA 1
ATOM 733 C C . GLU A 1 97 ? 3.061 6.379 10.327 1.00 96.12 97 GLU A C 1
ATOM 735 O O . GLU A 1 97 ? 2.837 5.208 10.622 1.00 96.12 97 GLU A O 1
ATOM 740 N N . ARG A 1 98 ? 4.003 6.746 9.445 1.00 94.19 98 ARG A N 1
ATOM 741 C CA . ARG A 1 98 ? 4.858 5.816 8.693 1.00 94.19 98 ARG A CA 1
ATOM 742 C C . ARG A 1 98 ? 4.041 4.640 8.166 1.00 94.19 98 ARG A C 1
ATOM 744 O O . ARG A 1 98 ? 4.251 3.518 8.592 1.00 94.19 98 ARG A O 1
ATOM 751 N N . LEU A 1 99 ? 3.113 4.882 7.237 1.00 94.31 99 LEU A N 1
ATOM 752 C CA . LEU A 1 99 ? 2.116 3.879 6.809 1.00 94.31 99 LEU A CA 1
ATOM 753 C C . LEU A 1 99 ? 2.696 2.509 6.396 1.00 94.31 99 LEU A C 1
ATOM 755 O O . LEU A 1 99 ? 1.986 1.513 6.440 1.00 94.31 99 LEU A O 1
ATOM 759 N N . HIS A 1 100 ? 3.964 2.461 5.982 1.00 92.81 100 HIS A N 1
ATOM 760 C CA . HIS A 1 100 ? 4.694 1.249 5.603 1.00 92.81 100 HIS A CA 1
ATOM 761 C C . HIS A 1 100 ? 5.265 0.468 6.806 1.00 92.81 100 HIS A C 1
ATOM 763 O O . HIS A 1 100 ? 5.620 -0.695 6.663 1.00 92.81 100 HIS A O 1
ATOM 769 N N . ARG A 1 101 ? 5.376 1.110 7.978 1.00 93.75 101 ARG A N 1
ATOM 770 C CA . ARG A 1 101 ? 5.892 0.601 9.263 1.00 93.75 101 ARG A CA 1
ATOM 771 C C . ARG A 1 101 ? 5.169 1.286 10.443 1.00 93.75 101 ARG A C 1
ATOM 773 O O . ARG A 1 101 ? 5.794 2.064 11.175 1.00 93.75 101 ARG A O 1
ATOM 780 N N . PRO A 1 102 ? 3.850 1.086 10.584 1.00 94.94 102 PRO A N 1
ATOM 781 C CA . PRO A 1 102 ? 3.056 1.819 11.558 1.00 94.94 102 PRO A CA 1
ATOM 782 C C . PRO A 1 102 ? 3.323 1.315 12.981 1.00 94.94 102 PRO A C 1
ATOM 784 O O . PRO A 1 102 ? 3.205 0.127 13.254 1.00 94.94 102 PRO A O 1
ATOM 787 N N . GLU A 1 103 ? 3.622 2.235 13.896 1.00 96.19 103 GLU A N 1
ATOM 788 C CA . GLU A 1 103 ? 3.695 1.967 15.348 1.00 96.19 103 GLU A CA 1
ATOM 789 C C . GLU A 1 103 ? 2.756 2.887 16.140 1.00 96.19 103 GLU A C 1
ATOM 791 O O . GLU A 1 103 ? 2.373 2.577 17.264 1.00 96.19 103 GLU A O 1
ATOM 796 N N . LEU A 1 104 ? 2.360 4.014 15.536 1.00 97.44 104 LEU A N 1
ATOM 797 C CA . LEU A 1 104 ? 1.558 5.050 16.167 1.00 97.44 104 LEU A CA 1
ATOM 798 C C . LEU A 1 104 ? 0.425 5.490 15.242 1.00 97.44 104 LEU A C 1
ATOM 800 O O . LEU A 1 104 ? 0.631 5.755 14.050 1.00 97.44 104 LEU A O 1
ATOM 804 N N . ALA A 1 105 ? -0.773 5.611 15.805 1.00 97.94 105 ALA A N 1
ATOM 805 C CA . ALA A 1 105 ? -1.907 6.210 15.122 1.00 97.94 105 ALA A CA 1
ATOM 806 C C . ALA A 1 105 ? -2.733 7.104 16.050 1.00 97.94 105 ALA A C 1
ATOM 808 O O . ALA A 1 105 ? -2.829 6.878 17.254 1.00 97.94 105 ALA A O 1
ATOM 809 N N . HIS A 1 106 ? -3.382 8.109 15.471 1.00 98.25 106 HIS A N 1
ATOM 810 C CA . HIS A 1 106 ? -4.187 9.090 16.185 1.00 98.25 106 HIS A CA 1
ATOM 811 C C . HIS A 1 106 ? -5.622 9.086 15.664 1.00 98.25 106 HIS A C 1
ATOM 813 O O . HIS A 1 106 ? -5.886 9.469 14.524 1.00 98.25 106 HIS A O 1
ATOM 819 N N . VAL A 1 107 ? -6.569 8.707 16.520 1.00 98.31 107 VAL A N 1
ATOM 820 C CA . VAL A 1 107 ? -8.006 8.855 16.268 1.00 98.31 107 VAL A CA 1
ATOM 821 C C . VAL A 1 107 ? -8.423 10.251 16.720 1.00 98.31 107 VAL A C 1
ATOM 823 O O . VAL A 1 107 ? -8.449 10.543 17.916 1.00 98.31 107 VAL A O 1
ATOM 826 N N . LYS A 1 108 ? -8.774 11.119 15.775 1.00 98.19 108 LYS A N 1
ATOM 827 C CA . LYS A 1 108 ? -9.205 12.499 16.024 1.00 98.19 108 LYS A CA 1
ATOM 828 C C . LYS A 1 108 ? -10.716 12.593 15.866 1.00 98.19 108 LYS A C 1
ATOM 830 O O . LYS A 1 108 ? -11.233 12.504 14.758 1.00 98.19 108 LYS A O 1
ATOM 835 N N . TYR A 1 109 ? -11.435 12.774 16.966 1.00 98.06 109 TYR A N 1
ATOM 836 C CA . TYR A 1 109 ? -12.888 12.911 16.962 1.00 98.06 109 TYR A CA 1
ATOM 837 C C . TYR A 1 109 ? -13.314 14.333 16.592 1.00 98.06 109 TYR A C 1
ATOM 839 O O . TYR A 1 109 ? -12.643 15.313 16.916 1.00 98.06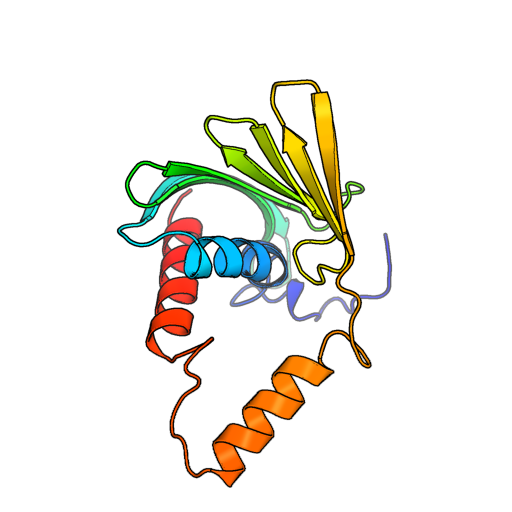 109 TYR A O 1
ATOM 847 N N . SER A 1 110 ? -14.495 14.464 15.988 1.00 96.44 110 SER A N 1
ATOM 848 C CA . SER A 1 110 ? -15.083 15.761 15.619 1.00 96.44 110 SER A CA 1
ATOM 849 C C . SER A 1 110 ? -15.348 16.694 16.810 1.00 96.44 110 SER A C 1
ATOM 851 O O . SER A 1 110 ? -15.502 17.897 16.623 1.00 96.44 110 SER A O 1
ATOM 853 N N . ASP A 1 111 ? -15.426 16.154 18.030 1.00 96.56 111 ASP A N 1
ATOM 854 C CA . ASP A 1 111 ? -15.578 16.921 19.274 1.00 96.56 111 ASP A CA 1
ATOM 855 C C . ASP A 1 111 ? -14.240 17.422 19.855 1.00 96.56 111 ASP A C 1
ATOM 857 O O . ASP A 1 111 ? -14.216 18.008 20.937 1.00 96.56 111 ASP A O 1
ATOM 861 N N . GLY A 1 112 ? -13.132 17.209 19.138 1.00 96.06 112 GLY A N 1
ATOM 862 C CA . GLY A 1 112 ? -11.792 17.646 19.521 1.00 96.06 112 GLY A CA 1
ATOM 863 C C . GLY A 1 112 ? -11.036 16.660 20.411 1.00 96.06 112 GLY A C 1
ATOM 864 O O . GLY A 1 112 ? -9.865 16.900 20.702 1.00 96.06 112 GLY A O 1
ATOM 865 N N . ARG A 1 113 ? -11.650 15.546 20.838 1.00 97.69 113 ARG A N 1
ATOM 866 C CA . ARG A 1 113 ? -10.907 14.483 21.530 1.00 97.69 113 ARG A CA 1
ATOM 867 C C . ARG A 1 113 ? -9.931 13.809 20.574 1.00 97.69 113 ARG A C 1
ATOM 869 O O . ARG A 1 113 ? -10.258 13.552 19.418 1.00 97.69 113 ARG A O 1
ATOM 876 N N . VAL A 1 114 ? -8.764 13.450 21.095 1.00 98.00 114 VAL A N 1
ATOM 877 C CA . VAL A 1 114 ? -7.766 12.645 20.390 1.00 98.00 114 VAL A CA 1
ATOM 878 C C . VAL A 1 114 ? -7.453 11.421 21.240 1.00 98.00 114 VAL A C 1
ATOM 880 O O . VAL A 1 114 ? -7.221 11.550 22.441 1.00 98.00 114 VAL A O 1
ATOM 883 N N . LEU A 1 115 ? -7.503 10.243 20.626 1.00 98.12 115 LEU A N 1
ATOM 884 C CA . LEU A 1 115 ? -7.023 8.995 21.207 1.00 98.12 115 LEU A CA 1
ATOM 885 C C . LEU A 1 115 ? -5.790 8.546 20.429 1.00 98.12 115 LEU A C 1
ATOM 887 O O . LEU A 1 115 ? -5.813 8.505 19.202 1.00 98.12 115 LEU A O 1
ATOM 891 N N . GLU A 1 116 ? -4.752 8.184 21.162 1.00 98.44 116 GLU A N 1
ATOM 892 C CA . GLU A 1 116 ? -3.542 7.585 20.621 1.00 98.44 116 GLU A CA 1
ATOM 893 C C . GLU A 1 116 ? -3.654 6.057 20.664 1.00 98.44 116 GLU A C 1
ATOM 895 O O . GLU A 1 116 ? -4.162 5.484 21.634 1.00 98.44 116 GLU A O 1
ATOM 900 N N . ILE A 1 117 ? -3.213 5.410 19.590 1.00 98.06 117 ILE A N 1
ATOM 901 C CA . ILE A 1 117 ? -3.010 3.969 19.492 1.00 98.06 117 ILE A CA 1
ATOM 902 C C . ILE A 1 117 ? -1.503 3.767 19.376 1.00 98.06 117 ILE A C 1
ATOM 904 O O . ILE A 1 117 ? -0.931 4.048 18.325 1.00 98.06 117 ILE A O 1
ATOM 908 N N . ASP A 1 118 ? -0.897 3.297 20.461 1.00 97.44 118 ASP A N 1
ATOM 909 C CA . ASP A 1 118 ? 0.520 2.945 20.548 1.00 97.44 118 ASP A CA 1
ATOM 910 C C . ASP A 1 118 ? 0.658 1.419 20.432 1.00 97.44 118 ASP A C 1
ATOM 912 O O . ASP A 1 118 ? 0.188 0.668 21.295 1.00 97.44 118 ASP A O 1
ATOM 916 N N . ALA A 1 119 ? 1.215 0.964 19.311 1.00 95.75 119 ALA A N 1
ATOM 917 C CA . ALA A 1 119 ? 1.353 -0.439 18.934 1.00 95.75 119 ALA A CA 1
ATOM 918 C C . ALA A 1 119 ? 2.758 -0.698 18.352 1.00 95.75 119 ALA A C 1
ATOM 920 O O . ALA A 1 119 ? 2.889 -0.940 17.150 1.00 95.75 119 ALA A O 1
ATOM 921 N N . PRO A 1 120 ? 3.814 -0.632 19.183 1.00 95.62 120 PRO A N 1
ATOM 922 C CA . PRO A 1 120 ? 5.188 -0.794 18.726 1.00 95.62 120 PRO A CA 1
ATOM 923 C C . PRO A 1 120 ? 5.463 -2.229 18.270 1.00 95.62 120 PRO A C 1
ATOM 925 O O . PRO A 1 120 ? 4.809 -3.181 18.714 1.00 95.62 120 PRO A O 1
ATOM 928 N N . PHE A 1 121 ? 6.476 -2.398 17.420 1.00 94.00 121 PHE A N 1
ATOM 929 C CA . PHE A 1 121 ? 6.916 -3.731 17.008 1.00 94.00 121 PHE A CA 1
ATOM 930 C C . PHE A 1 121 ? 7.437 -4.542 18.205 1.00 94.00 121 PHE A C 1
ATOM 932 O O . PHE A 1 121 ? 8.124 -4.018 19.080 1.00 94.00 121 PHE A O 1
ATOM 939 N N . GLU A 1 122 ? 7.152 -5.849 18.232 1.00 92.94 122 GLU A N 1
ATOM 940 C CA . GLU A 1 122 ? 7.670 -6.742 19.284 1.00 92.94 122 GLU A CA 1
ATOM 941 C C . GLU A 1 122 ? 9.202 -6.867 19.220 1.00 92.94 122 GLU A C 1
ATOM 943 O O . GLU A 1 122 ? 9.872 -6.920 20.252 1.00 92.94 122 GLU A O 1
ATOM 948 N N . VAL A 1 123 ? 9.756 -6.907 18.004 1.00 95.31 123 VAL A N 1
ATOM 949 C CA . VAL A 1 123 ? 11.198 -7.034 17.749 1.00 95.31 123 VAL A CA 1
ATOM 950 C C . VAL A 1 123 ? 11.627 -6.042 16.671 1.00 95.31 123 VAL A C 1
ATOM 952 O O . VAL A 1 123 ? 12.435 -5.156 16.934 1.00 95.31 123 VAL A O 1
ATOM 955 N N . ASP A 1 124 ? 11.065 -6.184 15.474 1.00 94.38 124 ASP A N 1
ATOM 956 C CA . ASP A 1 124 ? 11.255 -5.304 14.324 1.00 94.38 124 ASP A CA 1
ATOM 957 C C . ASP A 1 124 ? 10.039 -5.408 13.384 1.00 94.38 124 ASP A C 1
ATOM 959 O O . ASP A 1 124 ? 9.078 -6.135 13.667 1.00 94.38 124 ASP A O 1
ATOM 963 N N . ASP A 1 125 ? 10.080 -4.668 12.278 1.00 92.25 125 ASP A N 1
ATOM 964 C CA . ASP A 1 125 ? 9.013 -4.588 11.281 1.00 92.25 125 ASP A CA 1
ATOM 965 C C . ASP A 1 125 ? 8.804 -5.882 10.480 1.00 92.25 125 ASP A C 1
ATOM 967 O O . ASP A 1 125 ? 7.739 -6.068 9.894 1.00 92.25 125 ASP A O 1
ATOM 971 N N . PHE A 1 126 ? 9.762 -6.811 10.510 1.00 95.44 126 PHE A N 1
ATOM 972 C CA . PHE A 1 126 ? 9.697 -8.092 9.803 1.00 95.44 126 PHE A CA 1
ATOM 973 C C . PHE A 1 126 ? 9.319 -9.269 10.709 1.00 95.44 126 PHE A C 1
ATOM 975 O O . PHE A 1 126 ? 8.850 -10.307 10.236 1.00 95.44 126 PHE A O 1
ATOM 982 N N . TYR A 1 127 ? 9.511 -9.150 12.022 1.00 96.56 127 TYR A N 1
ATOM 983 C CA . TYR A 1 127 ? 9.320 -10.260 12.953 1.00 96.56 127 TYR A CA 1
ATOM 984 C C . TYR A 1 127 ? 7.906 -10.849 12.894 1.00 96.56 127 TYR A C 1
ATOM 986 O O . TYR A 1 127 ? 7.748 -12.073 12.870 1.00 96.56 127 TYR A O 1
ATOM 994 N N . GLY A 1 128 ? 6.881 -9.993 12.824 1.00 94.50 128 GLY A N 1
ATOM 995 C CA . GLY A 1 128 ? 5.484 -10.422 12.753 1.00 94.50 128 GLY A CA 1
ATOM 996 C C . GLY A 1 128 ? 5.202 -11.289 11.524 1.00 94.50 128 GLY A C 1
ATOM 997 O O . GLY A 1 128 ? 4.672 -12.396 11.654 1.00 94.50 128 GLY A O 1
ATOM 998 N N . GLU A 1 129 ? 5.613 -10.834 10.337 1.00 95.88 129 GLU A N 1
ATOM 999 C CA . GLU A 1 129 ? 5.404 -11.577 9.091 1.00 95.88 129 GLU A CA 1
ATOM 1000 C C . GLU A 1 129 ? 6.244 -12.861 9.021 1.00 95.88 129 GLU A C 1
ATOM 1002 O O . GLU A 1 129 ? 5.728 -13.913 8.631 1.00 95.88 129 GLU A O 1
ATOM 1007 N N . ALA A 1 130 ? 7.500 -12.826 9.477 1.00 97.44 130 ALA A N 1
ATOM 1008 C CA . ALA A 1 130 ? 8.388 -13.986 9.477 1.00 97.44 130 ALA A CA 1
ATOM 1009 C C . ALA A 1 130 ? 7.907 -15.077 10.448 1.00 97.44 130 ALA A C 1
ATOM 1011 O O . ALA A 1 130 ? 7.901 -16.270 10.112 1.00 97.44 130 ALA A O 1
ATOM 1012 N N . SER A 1 131 ? 7.467 -14.676 11.645 1.00 97.75 131 SER A N 1
ATOM 1013 C CA . SER A 1 131 ? 6.884 -15.575 12.643 1.00 97.75 131 SER A CA 1
ATOM 1014 C C . SER A 1 131 ? 5.589 -16.199 12.123 1.00 97.75 131 SER A C 1
ATOM 1016 O O . SER A 1 131 ? 5.440 -17.424 12.149 1.00 97.75 131 SER A O 1
ATOM 1018 N N . HIS A 1 132 ? 4.691 -15.386 11.556 1.00 97.56 132 HIS A N 1
ATOM 1019 C CA . HIS A 1 132 ? 3.427 -15.847 10.977 1.00 97.56 132 HIS A CA 1
ATOM 1020 C C . HIS A 1 132 ? 3.640 -16.852 9.839 1.00 97.56 132 HIS A C 1
ATOM 1022 O O . HIS A 1 132 ? 3.092 -17.957 9.871 1.00 97.56 132 HIS A O 1
ATOM 1028 N N . ALA A 1 133 ? 4.495 -16.526 8.866 1.00 97.94 133 ALA A N 1
ATOM 1029 C CA . ALA A 1 133 ? 4.805 -17.420 7.751 1.00 97.94 133 ALA A CA 1
ATOM 1030 C C . ALA A 1 133 ? 5.403 -18.752 8.233 1.00 97.94 133 ALA A C 1
ATOM 1032 O O . ALA A 1 133 ? 4.999 -19.823 7.774 1.00 97.94 133 ALA A O 1
ATOM 1033 N N . THR A 1 134 ? 6.315 -18.708 9.209 1.00 98.25 134 THR A N 1
ATOM 1034 C CA . THR A 1 134 ? 6.919 -19.912 9.797 1.00 98.25 134 THR A CA 1
ATOM 1035 C C . THR A 1 134 ? 5.869 -20.803 10.460 1.00 98.25 134 THR A C 1
ATOM 1037 O O . THR A 1 134 ? 5.858 -22.015 10.232 1.00 98.25 134 THR A O 1
ATOM 1040 N N . GLN A 1 135 ? 4.952 -20.218 11.236 1.00 98.44 135 GLN A N 1
ATOM 1041 C CA . GLN A 1 135 ? 3.869 -20.956 11.891 1.00 98.44 135 GLN A CA 1
ATOM 1042 C C . GLN A 1 135 ? 2.926 -21.609 10.872 1.00 98.44 135 GLN A C 1
ATOM 1044 O O . GLN A 1 135 ? 2.546 -22.768 11.042 1.00 98.44 135 GLN A O 1
ATOM 1049 N N . LEU A 1 136 ? 2.586 -20.908 9.785 1.00 98.44 136 LEU A N 1
ATOM 1050 C CA . LEU A 1 136 ? 1.764 -21.456 8.703 1.00 98.44 136 LEU A CA 1
ATOM 1051 C C . LEU A 1 136 ? 2.433 -22.657 8.026 1.00 98.44 136 LEU A C 1
ATOM 1053 O O . LEU A 1 136 ? 1.786 -23.692 7.848 1.00 98.44 136 LEU A O 1
ATOM 1057 N N . ILE A 1 137 ? 3.726 -22.544 7.704 1.00 98.19 137 ILE A N 1
ATOM 1058 C CA . ILE A 1 137 ? 4.511 -23.628 7.096 1.00 98.19 137 ILE A CA 1
ATOM 1059 C C . ILE A 1 137 ? 4.551 -24.841 8.031 1.00 98.19 137 ILE A C 1
ATOM 1061 O O . ILE A 1 137 ? 4.269 -25.962 7.608 1.00 98.19 137 ILE A O 1
ATOM 1065 N N . GLN A 1 138 ? 4.844 -24.626 9.316 1.00 98.56 138 GLN A N 1
ATOM 1066 C CA . GLN A 1 138 ? 4.872 -25.692 10.322 1.00 98.56 138 GLN A CA 1
ATOM 1067 C C . GLN A 1 138 ? 3.506 -26.369 10.494 1.00 98.56 138 GLN A C 1
ATOM 1069 O O . GLN A 1 138 ? 3.435 -27.583 10.680 1.00 98.56 138 GLN A O 1
ATOM 1074 N N . ALA A 1 139 ? 2.419 -25.603 10.390 1.00 98.44 139 ALA A N 1
ATOM 1075 C CA . ALA A 1 139 ? 1.051 -26.105 10.455 1.00 98.44 139 ALA A CA 1
ATOM 1076 C C . ALA A 1 139 ? 0.543 -26.707 9.127 1.00 98.44 139 ALA A C 1
ATOM 1078 O O . ALA A 1 139 ? -0.626 -27.097 9.049 1.00 98.44 139 ALA A O 1
ATOM 1079 N N . GLY A 1 140 ? 1.379 -26.773 8.083 1.00 98.38 140 GLY A N 1
ATOM 1080 C CA . GLY A 1 140 ? 1.018 -27.320 6.773 1.00 98.38 140 GLY A CA 1
ATOM 1081 C C . GLY A 1 140 ? -0.058 -26.511 6.041 1.00 98.38 140 GLY A C 1
ATOM 1082 O O . GLY A 1 140 ? -0.849 -27.079 5.286 1.00 98.38 140 GLY A O 1
ATOM 1083 N N . LYS A 1 141 ? -0.144 -25.202 6.297 1.00 98.56 141 LYS A N 1
ATOM 1084 C CA . LYS A 1 141 ? -1.073 -24.300 5.607 1.00 98.56 141 LYS A CA 1
ATOM 1085 C C . LYS A 1 141 ? -0.512 -23.915 4.239 1.00 98.56 141 LYS A C 1
ATOM 1087 O O . LYS A 1 141 ? 0.691 -23.745 4.083 1.00 98.56 141 LYS A O 1
ATOM 1092 N N . LEU A 1 142 ? -1.401 -23.782 3.255 1.00 97.00 142 LEU A N 1
ATOM 1093 C CA . LEU A 1 142 ? -1.037 -23.413 1.882 1.00 97.00 142 LEU A CA 1
ATOM 1094 C C . LEU A 1 142 ? -1.041 -21.899 1.648 1.00 97.00 142 LEU A C 1
ATOM 1096 O O . LEU A 1 142 ? -0.396 -21.431 0.717 1.00 97.00 142 LEU A O 1
ATOM 1100 N N . GLU A 1 143 ? -1.759 -21.144 2.476 1.00 97.75 143 GLU A N 1
ATOM 1101 C CA . GLU A 1 143 ? -1.884 -19.695 2.355 1.00 97.75 143 GLU A CA 1
ATOM 1102 C C . GLU A 1 143 ? -2.083 -19.036 3.721 1.00 97.75 143 GLU A C 1
ATOM 1104 O O . GLU A 1 143 ? -2.487 -19.680 4.698 1.00 97.75 143 GLU A O 1
ATOM 1109 N N . SER A 1 144 ? -1.786 -17.738 3.774 1.00 97.56 144 SER A N 1
ATOM 1110 C CA . SER A 1 144 ? -2.057 -16.894 4.930 1.00 97.56 144 SER A CA 1
ATOM 1111 C C . SER A 1 144 ? -3.522 -16.456 4.932 1.00 97.56 144 SER A C 1
ATOM 1113 O O . SER A 1 144 ? -4.030 -16.063 3.885 1.00 97.56 144 SER A O 1
ATOM 1115 N N . PRO A 1 145 ? -4.204 -16.465 6.091 1.00 95.62 145 PRO A N 1
ATOM 1116 C CA . PRO A 1 145 ? -5.535 -15.875 6.214 1.00 95.62 145 PRO A CA 1
ATOM 1117 C C . PRO A 1 145 ? -5.507 -14.336 6.258 1.00 95.62 145 PRO A C 1
ATOM 1119 O O . PRO A 1 145 ? -6.570 -13.730 6.295 1.00 95.62 145 PRO A O 1
ATOM 1122 N N . ILE A 1 146 ? -4.314 -13.729 6.309 1.00 93.81 146 ILE A N 1
ATOM 1123 C CA . ILE A 1 146 ? -4.100 -12.276 6.302 1.00 93.81 146 ILE A CA 1
ATOM 1124 C C . ILE A 1 146 ? -3.752 -11.863 4.864 1.00 93.81 146 ILE A C 1
ATOM 1126 O O . ILE A 1 146 ? -4.598 -11.362 4.143 1.00 93.81 146 ILE A O 1
ATOM 1130 N N . MET A 1 147 ? -2.558 -12.231 4.389 1.00 94.75 147 MET A N 1
ATOM 1131 C CA . MET A 1 147 ? -2.111 -12.023 3.003 1.00 94.75 147 MET A CA 1
ATOM 1132 C C . MET A 1 147 ? -2.288 -13.291 2.160 1.00 94.75 147 MET A C 1
ATOM 1134 O O . MET A 1 147 ? -1.330 -14.019 1.886 1.00 94.75 147 MET A O 1
ATOM 1138 N N . CYS A 1 148 ? -3.532 -13.602 1.795 1.00 96.75 148 CYS A N 1
ATOM 1139 C CA . CYS A 1 148 ? -3.837 -14.735 0.914 1.00 96.75 148 CYS A CA 1
ATOM 1140 C C . CYS A 1 148 ? -3.424 -14.463 -0.545 1.00 96.75 148 CYS A C 1
ATOM 1142 O O . CYS A 1 148 ? -3.188 -13.319 -0.937 1.00 96.75 148 CYS A O 1
ATOM 1144 N N . LEU A 1 149 ? -3.402 -15.503 -1.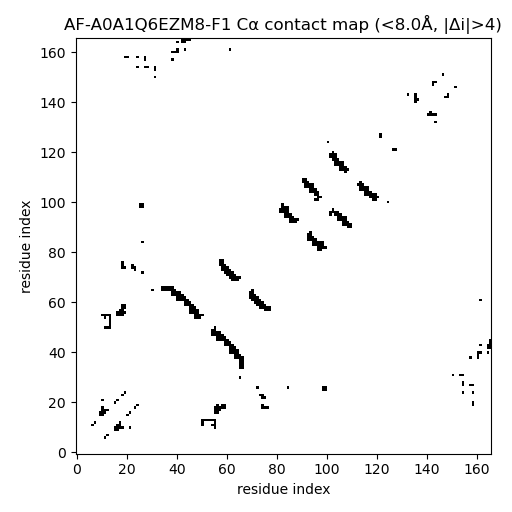391 1.00 97.75 149 LEU A N 1
ATOM 1145 C CA . LEU A 1 149 ? -3.088 -15.337 -2.818 1.00 97.75 149 LEU A CA 1
ATOM 1146 C C . LEU A 1 149 ? -4.038 -14.340 -3.501 1.00 97.75 149 LEU A C 1
ATOM 1148 O O . LEU A 1 149 ? -3.601 -13.536 -4.323 1.00 97.75 149 LEU A O 1
ATOM 1152 N N . ALA A 1 150 ? -5.327 -14.380 -3.154 1.00 96.94 150 ALA A N 1
ATOM 1153 C CA . ALA A 1 150 ? -6.323 -13.480 -3.726 1.00 96.94 150 ALA A CA 1
ATOM 1154 C C . ALA A 1 150 ? -6.063 -12.009 -3.349 1.00 96.94 150 ALA A C 1
ATOM 1156 O O . ALA A 1 150 ? -6.178 -11.142 -4.214 1.00 96.94 150 ALA A O 1
ATOM 1157 N N . ALA A 1 151 ? -5.650 -11.739 -2.106 1.00 96.62 151 ALA A N 1
ATOM 1158 C CA . ALA A 1 151 ? -5.252 -10.409 -1.639 1.00 96.62 151 ALA A CA 1
ATOM 1159 C C . ALA A 1 151 ? -4.021 -9.905 -2.408 1.00 96.62 151 ALA A C 1
ATOM 1161 O O . ALA A 1 151 ? -4.042 -8.825 -2.997 1.00 96.62 151 ALA A O 1
ATOM 1162 N N . THR A 1 152 ? -2.981 -10.739 -2.541 1.00 96.94 152 THR A N 1
ATOM 1163 C CA . THR A 1 152 ? -1.787 -10.396 -3.332 1.00 96.94 152 THR A CA 1
ATOM 1164 C C . THR A 1 152 ? -2.124 -10.095 -4.796 1.00 96.94 152 THR A C 1
ATOM 1166 O O . THR A 1 152 ? -1.651 -9.105 -5.355 1.00 96.94 152 THR A O 1
ATOM 1169 N N . GLN A 1 153 ? -2.969 -10.917 -5.427 1.00 97.69 153 GLN A N 1
ATOM 1170 C CA . GLN A 1 153 ? -3.435 -10.681 -6.798 1.00 97.69 153 GLN A CA 1
ATOM 1171 C C . GLN A 1 153 ? -4.221 -9.376 -6.911 1.00 97.69 153 GLN A C 1
ATOM 1173 O O . GLN A 1 153 ? -4.084 -8.655 -7.897 1.00 97.69 153 GLN A O 1
ATOM 1178 N N . ARG A 1 154 ? -5.032 -9.049 -5.903 1.00 97.44 154 ARG A N 1
ATOM 1179 C CA . ARG A 1 154 ? -5.791 -7.804 -5.869 1.00 97.44 154 ARG A CA 1
ATOM 1180 C C . ARG A 1 154 ? -4.882 -6.581 -5.769 1.00 97.44 154 ARG A C 1
ATOM 1182 O O . ARG A 1 154 ? -5.086 -5.653 -6.550 1.00 97.44 154 ARG A O 1
ATOM 1189 N N . CYS A 1 155 ? -3.860 -6.599 -4.912 1.00 97.69 155 CYS A N 1
ATOM 1190 C CA . CYS A 1 155 ? -2.841 -5.545 -4.879 1.00 97.69 155 CYS A CA 1
ATOM 1191 C C . CYS A 1 155 ? -2.189 -5.354 -6.254 1.00 97.69 155 CYS A C 1
ATOM 1193 O O . CYS A 1 155 ? -2.107 -4.229 -6.746 1.00 97.69 155 CYS A O 1
ATOM 1195 N N . ALA A 1 156 ? -1.793 -6.450 -6.910 1.00 97.00 156 ALA A N 1
ATOM 1196 C CA . ALA A 1 156 ? -1.196 -6.396 -8.244 1.00 97.00 156 ALA A CA 1
ATOM 1197 C C . ALA A 1 156 ? -2.154 -5.774 -9.277 1.00 97.00 156 ALA A C 1
ATOM 1199 O O . ALA A 1 156 ? -1.765 -4.867 -10.006 1.00 97.00 156 ALA A O 1
ATOM 1200 N N . HIS A 1 157 ? -3.429 -6.179 -9.281 1.00 96.69 157 HIS A N 1
ATOM 1201 C CA . HIS A 1 157 ? -4.438 -5.607 -10.176 1.00 96.69 157 HIS A CA 1
ATOM 1202 C C . HIS A 1 157 ? -4.683 -4.111 -9.934 1.00 96.69 157 HIS A C 1
ATOM 1204 O O . HIS A 1 157 ? -4.909 -3.375 -10.893 1.00 96.69 157 HIS A O 1
ATOM 1210 N N . ILE A 1 158 ? -4.648 -3.650 -8.678 1.00 97.44 158 ILE A N 1
ATOM 1211 C CA . ILE A 1 158 ? -4.777 -2.223 -8.354 1.00 97.44 158 ILE A CA 1
ATOM 1212 C C . ILE A 1 158 ? -3.576 -1.449 -8.908 1.00 97.44 158 ILE A C 1
ATOM 1214 O O . ILE A 1 158 ? -3.764 -0.449 -9.600 1.00 97.44 158 ILE A O 1
ATOM 1218 N N . ILE A 1 159 ? -2.353 -1.927 -8.666 1.00 97.19 159 ILE A N 1
ATOM 1219 C CA . ILE A 1 159 ? -1.133 -1.280 -9.172 1.00 97.19 159 ILE A CA 1
ATOM 1220 C C . ILE A 1 159 ? -1.125 -1.254 -10.707 1.00 97.19 159 ILE A C 1
ATOM 1222 O O . ILE A 1 159 ? -0.815 -0.221 -11.305 1.00 97.19 159 ILE A O 1
ATOM 1226 N N . ASP A 1 160 ? -1.523 -2.346 -11.360 1.00 95.94 160 ASP A N 1
ATOM 1227 C CA . ASP A 1 160 ? -1.632 -2.410 -12.819 1.00 95.94 160 ASP A CA 1
ATOM 1228 C C . ASP A 1 160 ? -2.676 -1.420 -13.354 1.00 95.94 160 ASP A C 1
ATOM 1230 O O . ASP A 1 160 ? -2.416 -0.715 -14.333 1.00 95.94 160 ASP A O 1
ATOM 1234 N N . ALA A 1 161 ? -3.835 -1.302 -12.696 1.00 96.25 161 ALA A N 1
ATOM 1235 C CA . ALA A 1 161 ? -4.859 -0.324 -13.063 1.00 96.25 161 ALA A CA 1
ATOM 1236 C C . ALA A 1 161 ? -4.340 1.119 -12.959 1.00 96.25 161 ALA A C 1
ATOM 1238 O O . ALA A 1 161 ? -4.627 1.938 -13.836 1.00 96.25 161 ALA A O 1
ATOM 1239 N N . ILE A 1 162 ? -3.539 1.419 -11.931 1.00 97.00 162 ILE A N 1
ATOM 1240 C CA . ILE A 1 162 ? -2.865 2.713 -11.779 1.00 97.00 162 ILE A CA 1
ATOM 1241 C C . ILE A 1 162 ? -1.862 2.923 -12.919 1.00 97.00 162 ILE A C 1
ATOM 1243 O O . ILE A 1 162 ? -1.906 3.955 -13.587 1.00 97.00 162 ILE A O 1
ATOM 1247 N N . ARG A 1 163 ? -0.997 1.941 -13.207 1.00 94.06 163 ARG A N 1
ATOM 1248 C CA . ARG A 1 163 ? 0.026 2.052 -14.264 1.00 94.06 163 ARG A CA 1
ATOM 1249 C C . ARG A 1 163 ? -0.554 2.263 -15.657 1.00 94.06 163 ARG A C 1
ATOM 1251 O O . ARG A 1 163 ? 0.053 2.973 -16.457 1.00 94.06 163 ARG A O 1
ATOM 1258 N N . LEU A 1 164 ? -1.695 1.642 -15.953 1.00 94.38 164 LEU A N 1
ATOM 1259 C CA . LEU A 1 164 ? -2.386 1.782 -17.236 1.00 94.38 164 LEU A CA 1
ATOM 1260 C C . LEU A 1 164 ? -3.033 3.163 -17.419 1.00 94.38 164 LEU A C 1
ATOM 1262 O O . LEU A 1 164 ? -3.349 3.534 -18.551 1.00 94.38 164 LEU A O 1
ATOM 1266 N N . LYS A 1 165 ? -3.221 3.927 -16.336 1.00 94.00 165 LYS A N 1
ATOM 1267 C CA . LYS A 1 165 ? -3.684 5.312 -16.399 1.00 94.00 165 LYS A CA 1
ATOM 1268 C C . LYS A 1 165 ? -2.501 6.240 -16.711 1.00 94.00 165 LYS A C 1
ATOM 1270 O O . LYS A 1 165 ? -1.457 6.168 -16.063 1.00 94.00 165 LYS A O 1
ATOM 1275 N N . LEU A 1 166 ? -2.674 7.095 -17.717 1.00 72.50 166 LEU A N 1
ATOM 1276 C CA . LEU A 1 166 ? -1.754 8.161 -18.131 1.00 72.50 166 LEU A CA 1
ATOM 1277 C C . LEU A 1 166 ? -2.522 9.471 -18.284 1.00 72.50 166 LEU A C 1
ATOM 1279 O O . LEU A 1 166 ? -3.738 9.393 -18.592 1.00 72.50 166 LEU A O 1
#

Radius of gyration: 17.76 Å; Cα contacts (8 Å, |Δi|>4): 256; chains: 1; bounding box: 42×45×43 Å

Ne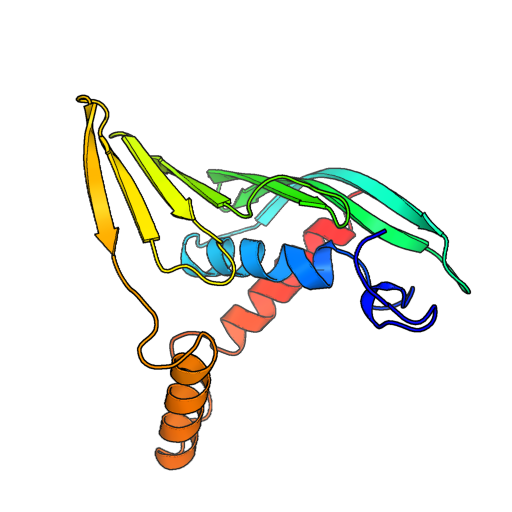arest PDB structures (foldseek):
  4iq0-assembly2_B  TM=8.069E-01  e=4.498E-05  Streptococcus pneumoniae
  4nhe-assembly2_C  TM=8.076E-01  e=5.356E-05  Streptococcus pneumoniae TIGR4
  4iq0-assembly1_A  TM=8.342E-01  e=1.077E-04  Streptococcus pneumoniae
  2ho5-assembly1_A  TM=7.687E-01  e=1.210E-04  Streptococcus pneumoniae
  4iq0-assembly1_C  TM=7.763E-01  e=1.717E-04  Streptococcus pneumoniae

pLDDT: mean 92.92, std 10.9, range [38.34, 98.56]